Protein AF-A0A6P1D0I3-F1 (afdb_monomer)

Radius of gyration: 15.74 Å; Cα contacts (8 Å, |Δi|>4): 76; chains: 1; bounding box: 32×17×41 Å

Nearest PDB structures (foldseek):
  8s9i-assembly1_A  TM=4.221E-01  e=1.835E+00  Tequatrovirus
  6gef-assembly1_A  TM=3.677E-01  e=3.098E+00  Yersinia pseudotuberculosis IP 31758
  6w19-assembly1_A  TM=3.240E-01  e=4.297E+00  Human herpesvirus 4 strain B95-8

Foldseek 3Di:
DKDKDWDWDWADPPPDPPDDTDIDIWIWIFDWDQDPNDTDTPDTDTDPDD

Sequence (50 aa):
ATVVLVIDQAFSTADIPNSPPGKVRVAANVEMEEVDGRWLVAKFDFPAMR

Mean predicted aligned error: 8.81 Å

Secondary structure (DSSP, 8-state):
-EEEEEEEEEE--TTSTTPPPEEEEEEEEEEEEEETTEEEEEEE------

Organism: NCBI:txid135487

pLDDT: mean 75.86, std 10.15, range [45.16, 91.06]

Solvent-accessible surface area (backbone atoms only — not comparable to full-atom values): 3338 Å² total; per-residue (Å²): 92,81,47,79,48,75,48,80,47,76,43,81,56,88,89,43,92,90,57,73,64,44,77,47,80,47,78,34,67,31,38,35,42,78,55,96,91,37,84,39,81,70,45,80,67,72,84,80,82,127

Structure (mmCIF, N/CA/C/O backbone):
data_AF-A0A6P1D0I3-F1
#
_entry.id   AF-A0A6P1D0I3-F1
#
loop_
_atom_site.group_PDB
_atom_site.id
_atom_site.type_symbol
_atom_site.label_atom_id
_atom_site.label_alt_id
_atom_site.label_comp_id
_atom_site.label_asym_id
_atom_site.label_entity_id
_atom_site.label_seq_id
_atom_site.pdbx_PDB_ins_code
_atom_site.Cartn_x
_atom_site.Cartn_y
_atom_site.Cartn_z
_atom_site.occupancy
_atom_site.B_iso_or_equiv
_atom_site.auth_seq_id
_atom_site.auth_comp_id
_atom_site.auth_asym_id
_atom_site.auth_atom_id
_atom_site.pdbx_PDB_model_num
ATOM 1 N N . ALA A 1 1 ? -9.638 5.110 11.208 1.00 77.88 1 ALA A N 1
ATOM 2 C CA . ALA A 1 1 ? -8.614 6.146 10.926 1.00 77.88 1 ALA A CA 1
ATOM 3 C C . ALA A 1 1 ? -8.228 6.084 9.449 1.00 77.88 1 ALA A C 1
ATOM 5 O O . ALA A 1 1 ? -8.417 5.034 8.847 1.00 77.88 1 ALA A O 1
ATOM 6 N N . THR A 1 2 ? -7.698 7.162 8.864 1.00 74.62 2 THR A N 1
ATOM 7 C CA . THR A 1 2 ? -7.259 7.172 7.454 1.00 74.62 2 THR A CA 1
ATOM 8 C C . THR A 1 2 ? -5.770 7.471 7.385 1.00 74.62 2 THR A C 1
ATOM 10 O O . THR A 1 2 ? -5.309 8.436 7.992 1.00 74.62 2 THR A O 1
ATOM 13 N N . VAL A 1 3 ? -5.022 6.643 6.657 1.00 78.38 3 VAL A N 1
ATOM 14 C CA . VAL A 1 3 ? -3.565 6.763 6.508 1.00 78.38 3 VAL A CA 1
ATOM 15 C C . VAL A 1 3 ? -3.209 6.773 5.025 1.00 78.38 3 VAL A C 1
ATOM 17 O O . VAL A 1 3 ? -3.853 6.098 4.225 1.00 78.38 3 VAL A O 1
ATOM 20 N N . VAL A 1 4 ? -2.185 7.537 4.645 1.00 78.69 4 VAL A N 1
ATOM 21 C CA . VAL A 1 4 ? -1.648 7.528 3.278 1.00 78.69 4 VAL A CA 1
ATOM 22 C C . VAL A 1 4 ? -0.476 6.553 3.218 1.00 78.69 4 VAL A C 1
ATOM 24 O O . VAL A 1 4 ? 0.539 6.763 3.882 1.00 78.69 4 VAL A O 1
ATOM 27 N N . LEU A 1 5 ? -0.603 5.497 2.415 1.00 76.06 5 LEU A N 1
ATOM 28 C CA . LEU A 1 5 ? 0.482 4.568 2.116 1.00 76.06 5 LEU A CA 1
ATOM 29 C C . LEU A 1 5 ? 1.205 5.031 0.854 1.00 76.06 5 LEU A C 1
ATOM 31 O O . LEU A 1 5 ? 0.602 5.117 -0.214 1.00 76.06 5 LEU A O 1
ATOM 35 N N . VAL A 1 6 ? 2.503 5.301 0.978 1.00 79.12 6 VAL A N 1
ATOM 36 C CA . VAL A 1 6 ? 3.381 5.611 -0.154 1.00 79.12 6 VAL A CA 1
ATOM 37 C C . VAL A 1 6 ? 4.362 4.460 -0.332 1.00 79.12 6 VAL A C 1
ATOM 39 O O . VAL A 1 6 ? 5.156 4.179 0.562 1.00 79.12 6 VAL A O 1
ATOM 42 N N . ILE A 1 7 ? 4.307 3.807 -1.489 1.00 78.88 7 ILE A N 1
ATOM 43 C CA . ILE A 1 7 ? 5.246 2.764 -1.904 1.00 78.88 7 ILE A CA 1
ATOM 44 C C . ILE A 1 7 ? 6.140 3.366 -2.983 1.00 78.88 7 ILE A C 1
ATOM 46 O O . ILE A 1 7 ? 5.647 3.776 -4.033 1.00 78.88 7 ILE A O 1
ATOM 50 N N . ASP A 1 8 ? 7.442 3.425 -2.716 1.00 84.62 8 ASP A N 1
ATOM 51 C CA . ASP A 1 8 ? 8.479 3.777 -3.687 1.00 84.62 8 ASP A CA 1
ATOM 52 C C . ASP A 1 8 ? 9.397 2.564 -3.838 1.00 84.62 8 ASP A C 1
ATOM 54 O O . ASP A 1 8 ? 10.069 2.162 -2.885 1.00 84.62 8 ASP A O 1
ATOM 58 N N . GLN A 1 9 ? 9.346 1.914 -4.999 1.00 80.00 9 GLN A N 1
ATOM 59 C CA . GLN A 1 9 ? 10.009 0.636 -5.217 1.00 80.00 9 GLN A CA 1
ATOM 60 C C . GLN A 1 9 ? 10.743 0.625 -6.556 1.00 80.00 9 GLN A C 1
ATOM 62 O O . GLN A 1 9 ? 10.188 0.968 -7.602 1.00 80.00 9 GLN A O 1
ATOM 67 N N . ALA A 1 10 ? 12.002 0.193 -6.522 1.00 82.56 10 ALA A N 1
ATOM 68 C CA . ALA A 1 10 ? 12.793 -0.093 -7.710 1.00 82.56 10 ALA A CA 1
ATOM 69 C C . ALA A 1 10 ? 12.822 -1.609 -7.954 1.00 82.56 10 ALA A C 1
ATOM 71 O O . ALA A 1 10 ? 12.992 -2.379 -7.008 1.00 82.56 10 ALA A O 1
ATOM 72 N N . PHE A 1 11 ? 12.679 -2.042 -9.205 1.00 79.00 11 PHE A N 1
ATOM 73 C CA . PHE A 1 11 ? 12.732 -3.454 -9.586 1.00 79.00 11 PHE A CA 1
ATOM 74 C C . PHE A 1 11 ? 13.660 -3.679 -10.781 1.00 79.00 11 PHE A C 1
ATOM 76 O O . PHE A 1 11 ? 13.781 -2.838 -11.675 1.00 79.00 11 PHE A O 1
ATOM 83 N N . SER A 1 12 ? 14.335 -4.829 -10.795 1.00 75.81 12 SER A N 1
ATOM 84 C CA . SER A 1 12 ? 15.133 -5.258 -11.941 1.00 75.81 12 SER A CA 1
ATOM 85 C C . SER A 1 12 ? 14.209 -5.666 -13.083 1.00 75.81 12 SER A C 1
ATOM 87 O O . SER A 1 12 ? 13.335 -6.513 -12.899 1.00 75.81 12 SER A O 1
ATOM 89 N N . THR A 1 13 ? 14.420 -5.109 -14.269 1.00 68.06 13 THR A N 1
ATOM 90 C CA . THR A 1 13 ? 13.774 -5.579 -15.495 1.00 68.06 13 THR A CA 1
ATOM 91 C C . THR A 1 13 ? 14.627 -6.717 -16.051 1.00 68.06 13 THR A C 1
ATOM 93 O O . THR A 1 13 ? 15.667 -6.485 -16.655 1.00 68.06 13 THR A O 1
ATOM 96 N N . ALA A 1 14 ? 14.242 -7.962 -15.750 1.00 66.25 14 ALA A N 1
ATOM 97 C CA . ALA A 1 14 ? 15.050 -9.152 -16.047 1.00 66.25 14 ALA A CA 1
ATOM 98 C C . ALA A 1 14 ? 15.260 -9.397 -17.556 1.00 66.25 14 ALA A C 1
ATOM 100 O O . ALA A 1 14 ? 16.208 -10.076 -17.942 1.00 66.25 14 ALA A O 1
ATOM 101 N N . ASP A 1 15 ? 14.404 -8.815 -18.398 1.00 66.81 15 ASP A N 1
ATOM 102 C CA . ASP A 1 15 ? 14.282 -9.195 -19.807 1.00 66.81 15 ASP A CA 1
ATOM 103 C C . ASP A 1 15 ? 15.173 -8.385 -20.765 1.00 66.81 15 ASP A C 1
ATOM 105 O O . ASP A 1 15 ? 15.204 -8.670 -21.962 1.00 66.81 15 ASP A O 1
ATOM 109 N N . ILE A 1 16 ? 15.906 -7.376 -20.277 1.00 70.69 16 ILE A N 1
ATOM 110 C CA . ILE A 1 16 ? 16.748 -6.516 -21.121 1.00 70.69 16 ILE A CA 1
ATOM 111 C C . ILE A 1 16 ? 18.141 -6.375 -20.482 1.00 70.69 16 ILE A C 1
ATOM 113 O O . ILE A 1 16 ? 18.280 -5.803 -19.403 1.00 70.69 16 ILE A O 1
ATOM 117 N N . PRO A 1 17 ? 19.218 -6.861 -21.122 1.00 70.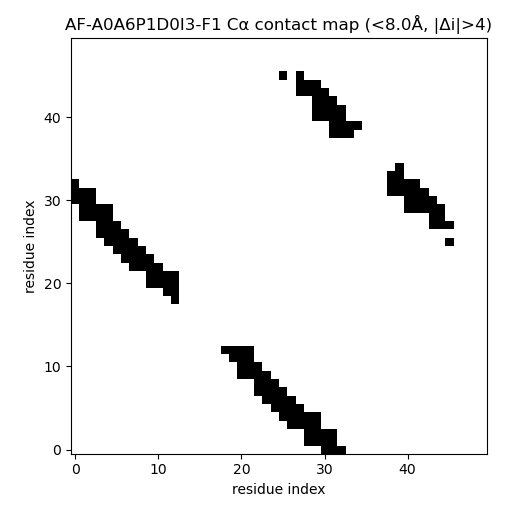81 17 PRO A N 1
ATOM 118 C CA . PRO A 1 17 ? 20.572 -6.625 -20.633 1.00 70.81 17 PRO A CA 1
ATOM 119 C C . PRO A 1 17 ? 20.866 -5.119 -20.540 1.00 70.81 17 PRO A C 1
ATOM 121 O O . PRO A 1 17 ? 20.647 -4.382 -21.500 1.00 70.81 17 PRO A O 1
ATOM 124 N N . ASN A 1 18 ? 21.397 -4.671 -19.397 1.00 74.44 18 ASN A N 1
ATOM 125 C CA . ASN A 1 18 ? 21.727 -3.268 -19.097 1.00 74.44 18 ASN A CA 1
ATOM 126 C C . ASN A 1 18 ? 20.541 -2.283 -19.074 1.00 74.44 18 ASN A C 1
ATOM 128 O O . ASN A 1 18 ? 20.760 -1.073 -19.180 1.00 74.44 18 ASN A O 1
ATOM 132 N N . SER A 1 19 ? 19.296 -2.740 -18.918 1.00 72.75 19 SER A N 1
ATOM 133 C CA . SER A 1 19 ? 18.184 -1.812 -18.707 1.00 72.75 19 SER A CA 1
ATOM 134 C C . SER A 1 19 ? 18.286 -1.100 -17.353 1.00 72.75 19 SER A C 1
ATOM 136 O O . SER A 1 19 ? 18.665 -1.701 -16.342 1.00 72.75 19 SER A O 1
ATOM 138 N N . PRO A 1 20 ? 17.925 0.194 -17.295 1.00 75.44 20 PRO A N 1
ATOM 139 C CA . PRO A 1 20 ? 17.774 0.882 -16.024 1.00 75.44 20 PRO A CA 1
ATOM 140 C C . PRO A 1 20 ? 16.660 0.214 -15.191 1.00 75.44 20 PRO A C 1
ATOM 142 O O . PRO A 1 20 ? 15.673 -0.260 -15.767 1.00 75.44 20 PRO A O 1
ATOM 145 N N . PRO A 1 21 ? 16.781 0.187 -13.848 1.00 78.00 21 PRO A N 1
ATOM 146 C CA . PRO A 1 21 ? 15.747 -0.366 -12.981 1.00 78.00 21 PRO A CA 1
ATOM 147 C C . PRO A 1 21 ? 14.397 0.297 -13.246 1.00 78.00 21 PRO A C 1
ATOM 149 O O . PRO A 1 21 ? 14.307 1.527 -13.333 1.00 78.00 21 PRO A O 1
ATOM 152 N N . GLY A 1 22 ? 13.347 -0.517 -13.328 1.00 79.38 22 GLY A N 1
ATOM 153 C CA . GLY A 1 22 ? 11.984 -0.013 -13.300 1.00 79.38 22 GLY A CA 1
ATOM 154 C C . GLY A 1 22 ? 11.729 0.677 -11.964 1.00 79.38 22 GLY A C 1
ATOM 155 O O . GLY A 1 22 ? 12.253 0.258 -10.930 1.00 79.38 22 GLY A O 1
ATOM 156 N N . LYS A 1 23 ? 10.953 1.759 -11.982 1.00 81.19 23 LYS A N 1
ATOM 157 C CA . LYS A 1 23 ? 10.554 2.483 -10.774 1.00 81.19 23 LYS A CA 1
ATOM 158 C C . LYS A 1 23 ? 9.045 2.545 -10.700 1.00 81.19 23 LYS A C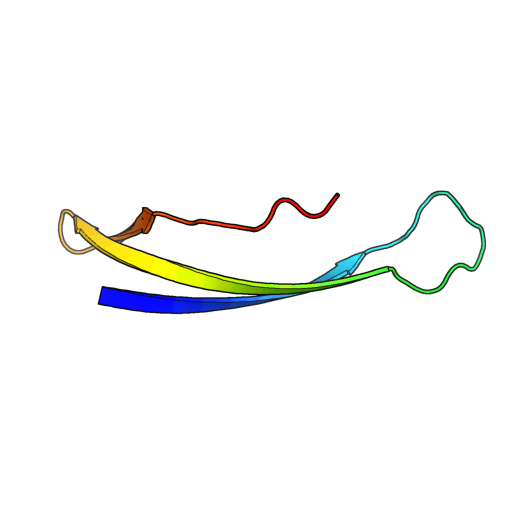 1
ATOM 160 O O . LYS A 1 23 ? 8.385 2.847 -11.690 1.00 81.19 23 LYS A O 1
ATOM 165 N N . VAL A 1 24 ? 8.526 2.291 -9.512 1.00 79.88 24 VAL A N 1
ATOM 166 C CA . VAL A 1 24 ? 7.107 2.326 -9.207 1.00 79.88 24 VAL A CA 1
ATOM 167 C C . VAL A 1 24 ? 6.900 3.228 -8.006 1.00 79.88 24 VAL A C 1
ATOM 169 O O . VAL A 1 24 ? 7.526 3.042 -6.965 1.00 79.88 24 VAL A O 1
ATOM 172 N N . ARG A 1 25 ? 6.020 4.218 -8.167 1.00 80.44 25 ARG A N 1
ATOM 173 C CA . ARG A 1 25 ? 5.571 5.078 -7.077 1.00 80.44 25 ARG A CA 1
ATOM 174 C C . ARG A 1 25 ? 4.058 5.014 -6.991 1.00 80.44 25 ARG A C 1
ATOM 176 O O . ARG A 1 25 ? 3.370 5.489 -7.890 1.00 80.44 25 ARG A O 1
ATOM 183 N N . VAL A 1 26 ? 3.556 4.434 -5.908 1.00 78.62 26 VAL A N 1
ATOM 184 C CA . VAL A 1 26 ? 2.123 4.277 -5.647 1.00 78.62 26 VAL A CA 1
ATOM 185 C C . VAL A 1 26 ? 1.784 5.020 -4.367 1.00 78.62 26 VAL A C 1
ATOM 187 O O . VAL A 1 26 ? 2.467 4.872 -3.357 1.00 78.62 26 VAL A O 1
ATOM 190 N N . ALA A 1 27 ? 0.729 5.826 -4.417 1.00 80.56 27 ALA A N 1
ATOM 191 C CA . ALA A 1 27 ? 0.118 6.417 -3.239 1.00 80.56 27 ALA A CA 1
ATOM 192 C C . ALA A 1 27 ? -1.320 5.912 -3.140 1.00 80.56 27 ALA A C 1
ATOM 194 O O . ALA A 1 27 ? -2.050 5.935 -4.132 1.00 80.56 27 ALA A O 1
ATOM 195 N N . ALA A 1 28 ? -1.714 5.455 -1.959 1.00 77.19 28 ALA A N 1
ATOM 196 C CA . ALA A 1 28 ? -3.047 4.934 -1.707 1.00 77.19 28 ALA A CA 1
ATOM 197 C C . ALA A 1 28 ? -3.560 5.415 -0.353 1.00 77.19 28 ALA A C 1
ATOM 199 O O . ALA A 1 28 ? -2.819 5.454 0.631 1.00 77.19 28 ALA A O 1
ATOM 200 N N . ASN A 1 29 ? -4.844 5.751 -0.309 1.00 79.12 29 ASN A N 1
ATOM 201 C CA . ASN A 1 29 ? -5.532 5.986 0.950 1.00 79.12 29 ASN A CA 1
ATOM 202 C C . ASN A 1 29 ? -5.937 4.632 1.526 1.00 79.12 29 ASN A C 1
ATOM 204 O O . ASN A 1 29 ? -6.559 3.821 0.841 1.00 79.12 29 ASN A O 1
ATOM 208 N N . VAL A 1 30 ? -5.565 4.400 2.776 1.00 82.38 30 VAL A N 1
ATOM 209 C CA . VAL A 1 30 ? -5.868 3.178 3.507 1.00 82.38 30 VAL A CA 1
ATOM 210 C C . VAL A 1 30 ? -6.828 3.531 4.625 1.00 82.38 30 VAL A C 1
ATOM 212 O O . VAL A 1 30 ? -6.532 4.367 5.487 1.00 82.38 30 VAL A O 1
ATOM 215 N N . GLU A 1 31 ? -7.985 2.887 4.604 1.00 85.31 31 GLU A N 1
ATOM 216 C CA . GLU A 1 31 ? -8.906 2.920 5.729 1.00 85.31 31 GLU A CA 1
ATOM 217 C C . GLU A 1 31 ? -8.462 1.868 6.739 1.00 85.31 31 GLU A C 1
ATOM 219 O O . GLU A 1 31 ? -8.253 0.703 6.396 1.00 85.31 31 G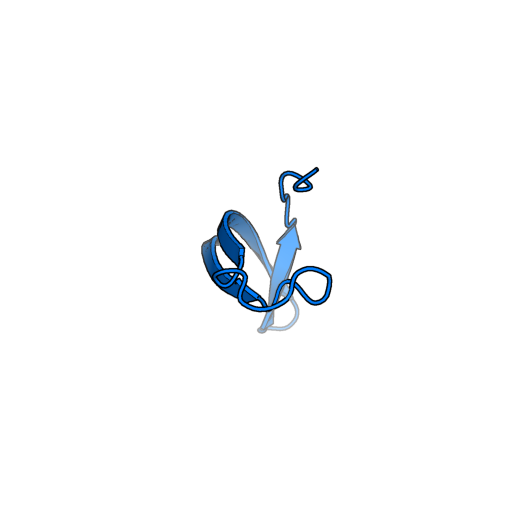LU A O 1
ATOM 224 N N . MET A 1 32 ? -8.278 2.300 7.984 1.00 85.62 32 MET A N 1
ATOM 225 C CA . MET A 1 32 ? -7.881 1.440 9.089 1.00 85.62 32 MET A CA 1
ATOM 226 C C . MET A 1 32 ? -8.992 1.337 10.125 1.00 85.62 32 MET A C 1
ATOM 228 O O . MET A 1 32 ? -9.593 2.353 10.504 1.00 85.62 32 MET A O 1
ATOM 232 N N . GLU A 1 33 ? -9.186 0.126 10.630 1.00 89.75 33 GLU A N 1
ATOM 233 C CA . GLU A 1 33 ? -10.129 -0.214 11.692 1.00 89.75 33 GLU A CA 1
ATOM 234 C C . GLU A 1 33 ? -9.381 -0.806 12.886 1.00 89.75 33 GLU A C 1
ATOM 236 O O . GLU A 1 33 ? -8.378 -1.503 12.727 1.00 89.75 33 GLU A O 1
ATOM 241 N N . GLU A 1 34 ? -9.848 -0.491 14.089 1.00 88.88 34 GLU A N 1
ATOM 242 C CA . GLU A 1 34 ? -9.315 -1.069 15.314 1.00 88.88 34 GLU A CA 1
ATOM 243 C C . GLU A 1 34 ? -10.104 -2.333 15.663 1.00 88.88 34 GLU A C 1
ATOM 245 O O . GLU A 1 34 ? -11.303 -2.272 15.927 1.00 88.88 34 GLU A O 1
ATOM 250 N N . VAL A 1 35 ? -9.421 -3.476 15.678 1.00 90.62 35 VAL A N 1
ATOM 251 C CA . VAL A 1 35 ? -9.981 -4.782 16.040 1.00 90.62 35 VAL A CA 1
ATOM 252 C C . VAL A 1 35 ? -9.121 -5.367 17.153 1.00 90.62 35 VAL A C 1
ATOM 254 O O . VAL A 1 35 ? -7.913 -5.537 16.982 1.00 90.62 35 VAL A O 1
ATOM 257 N N . ASP A 1 36 ? -9.727 -5.633 18.311 1.00 91.06 36 ASP A N 1
ATOM 258 C CA . ASP A 1 36 ? -9.050 -6.168 19.503 1.00 91.06 36 ASP A CA 1
ATOM 259 C C . ASP A 1 36 ? -7.777 -5.385 19.900 1.00 91.06 36 ASP A C 1
ATOM 261 O O . ASP A 1 36 ? -6.736 -5.957 20.234 1.00 91.06 36 ASP A O 1
ATOM 265 N N . GLY A 1 37 ? -7.839 -4.049 19.822 1.00 89.19 37 GLY A N 1
ATOM 266 C CA . GLY A 1 37 ? -6.718 -3.157 20.146 1.00 89.19 37 GLY A CA 1
ATOM 267 C C . GLY A 1 37 ? -5.594 -3.137 19.102 1.00 89.19 37 GLY A C 1
ATOM 268 O O . GLY A 1 37 ? -4.503 -2.632 19.374 1.00 89.19 37 GLY A O 1
ATOM 269 N N . ARG A 1 38 ? -5.819 -3.705 17.910 1.00 87.12 38 ARG A N 1
ATOM 270 C CA . ARG A 1 38 ? -4.880 -3.685 16.781 1.00 87.12 38 ARG A CA 1
ATOM 271 C C . ARG A 1 38 ? -5.483 -2.929 15.608 1.00 87.12 38 ARG A C 1
ATOM 273 O O . ARG A 1 38 ? -6.616 -3.179 15.215 1.00 87.12 38 ARG A O 1
ATOM 280 N N . TRP A 1 39 ? -4.692 -2.049 15.006 1.00 82.25 39 TRP A N 1
ATOM 281 C CA . TRP A 1 39 ? -5.081 -1.356 13.782 1.00 82.25 39 TRP A CA 1
ATOM 282 C C . TR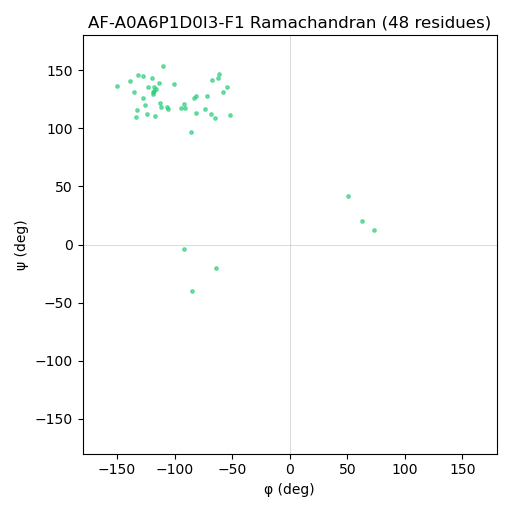P A 1 39 ? -4.844 -2.257 12.571 1.00 82.25 39 TRP A C 1
ATOM 284 O O . TRP A 1 39 ? -3.702 -2.580 12.241 1.00 82.25 39 TRP A O 1
ATOM 294 N N . LEU A 1 40 ? -5.928 -2.659 11.917 1.00 81.56 40 LEU A N 1
ATOM 295 C CA . LEU A 1 40 ? -5.928 -3.489 10.720 1.00 81.56 40 LEU A CA 1
ATOM 296 C C . LEU A 1 40 ? -6.359 -2.666 9.506 1.00 81.56 40 LEU A C 1
ATOM 298 O O . LEU A 1 40 ? -7.076 -1.671 9.618 1.00 81.56 40 LEU A O 1
ATOM 302 N N . VAL A 1 41 ? -5.902 -3.085 8.330 1.00 79.94 41 VAL A N 1
ATOM 303 C CA . VAL A 1 41 ? -6.345 -2.507 7.060 1.00 79.94 41 VAL A CA 1
ATOM 304 C C . VAL A 1 41 ? -7.765 -2.988 6.779 1.00 79.94 41 VAL A C 1
ATOM 306 O O . VAL A 1 41 ? -7.9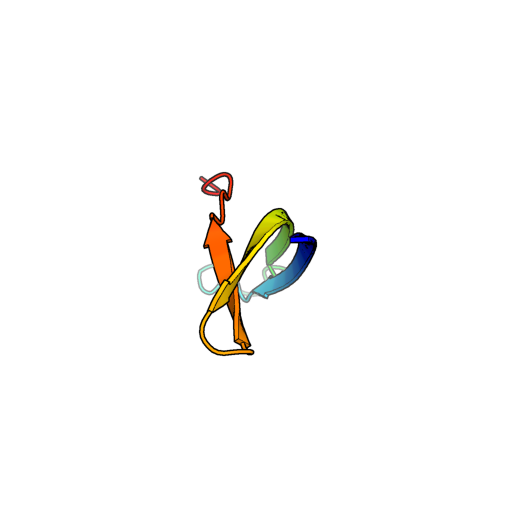78 -4.182 6.590 1.00 79.94 41 VAL A O 1
ATOM 309 N N . ALA A 1 42 ? -8.717 -2.061 6.739 1.00 68.88 42 ALA A N 1
ATOM 310 C CA . ALA A 1 42 ? -10.115 -2.345 6.430 1.00 68.88 42 ALA A CA 1
ATOM 311 C C . ALA A 1 42 ? -10.360 -2.362 4.915 1.00 68.88 42 ALA A C 1
ATOM 313 O O . ALA A 1 42 ? -11.075 -3.221 4.400 1.00 68.88 42 ALA A O 1
ATOM 314 N N . LYS A 1 43 ? -9.727 -1.436 4.181 1.00 69.38 43 LYS A N 1
ATOM 315 C CA . LYS A 1 43 ? -9.822 -1.348 2.721 1.00 69.38 43 LYS A CA 1
ATOM 316 C C . LYS A 1 43 ? -8.547 -0.766 2.119 1.00 69.38 43 LYS A C 1
ATOM 318 O O . LYS A 1 43 ? -8.005 0.221 2.618 1.00 69.38 43 LYS A O 1
ATOM 323 N N . PHE A 1 44 ? -8.083 -1.380 1.035 1.00 65.75 44 PHE A N 1
ATOM 324 C CA . PHE A 1 44 ? -6.915 -0.947 0.277 1.00 65.75 44 PHE A CA 1
ATOM 325 C C . PHE A 1 44 ? -7.306 -0.989 -1.211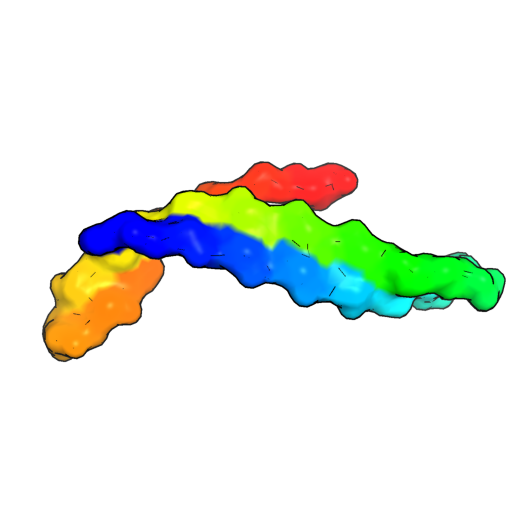 1.00 65.75 44 PHE A C 1
ATOM 327 O O . PHE A 1 44 ? -7.540 -2.063 -1.760 1.00 65.75 44 PHE A O 1
ATOM 334 N N . ASP A 1 45 ? -7.447 0.186 -1.834 1.00 65.62 45 ASP A N 1
ATOM 335 C CA . ASP A 1 45 ? -7.753 0.342 -3.262 1.00 65.62 45 ASP A CA 1
ATOM 336 C C . ASP A 1 45 ? -6.478 0.805 -3.984 1.00 65.62 45 ASP A C 1
ATOM 338 O O . ASP A 1 45 ? -5.957 1.886 -3.701 1.00 65.62 45 ASP A O 1
ATOM 342 N N . PHE A 1 46 ? -5.953 -0.003 -4.909 1.00 62.00 46 PHE A N 1
ATOM 343 C CA . PHE A 1 46 ? -4.799 0.360 -5.742 1.00 62.00 46 PHE A CA 1
ATOM 344 C C . PHE A 1 46 ? -5.252 0.373 -7.199 1.00 62.00 46 PHE A C 1
ATOM 346 O O . PHE A 1 46 ? -5.928 -0.564 -7.635 1.00 62.00 46 PHE A O 1
ATOM 353 N N . PRO A 1 47 ? -4.871 1.392 -7.989 1.00 55.53 47 PRO A N 1
ATOM 354 C CA . PRO A 1 47 ? -4.996 1.291 -9.428 1.00 55.53 47 PRO A CA 1
ATOM 355 C C . PRO A 1 47 ? -4.051 0.172 -9.861 1.00 55.53 47 PRO A C 1
ATOM 357 O O . PRO A 1 47 ? -2.833 0.313 -9.757 1.00 55.53 47 PRO A O 1
ATOM 360 N N . ALA A 1 48 ? -4.607 -0.969 -10.274 1.00 48.47 48 ALA A N 1
ATOM 361 C CA . ALA A 1 48 ? -3.823 -2.038 -10.871 1.00 48.47 48 ALA A CA 1
ATOM 362 C C . ALA A 1 48 ? -2.986 -1.423 -12.001 1.00 48.47 48 ALA A C 1
ATOM 364 O O . ALA A 1 48 ? -3.536 -0.930 -12.989 1.00 48.47 48 ALA A O 1
ATOM 365 N N . MET A 1 49 ? -1.668 -1.368 -11.807 1.00 53.19 49 MET A N 1
ATOM 366 C CA . MET A 1 49 ? -0.756 -0.894 -12.838 1.00 53.19 49 MET A CA 1
ATOM 367 C C . MET A 1 49 ? -0.778 -1.934 -13.953 1.00 53.19 49 MET A C 1
ATOM 369 O O . MET A 1 49 ? -0.422 -3.090 -13.728 1.00 53.19 49 MET A O 1
ATOM 373 N N . ARG A 1 50 ? -1.318 -1.523 -15.101 1.00 45.16 50 ARG A N 1
ATOM 374 C CA . ARG A 1 50 ? -1.311 -2.289 -16.347 1.00 45.16 50 ARG A CA 1
ATOM 375 C C . ARG A 1 50 ? 0.094 -2.371 -16.923 1.00 45.16 50 ARG A C 1
ATOM 377 O O . ARG A 1 50 ? 0.817 -1.357 -16.805 1.00 45.16 50 ARG A O 1
#

=== Feature glossary ===
Annotated list of the representations used here:

Nearest PDB structures. The Foldseek neighbor list gives the closest experimentally determined structures in the PDB, ranked by structural alignment. TM-score near 1 means near-identical fold; near 0.3 means only rough topology match. This is how one finds what a novel AlphaFold prediction most resembles in the solved-structure universe.

Foldseek 3Di. Foldseek's 3Di representation compresses backbone geometry into a per-residue letter drawn from a learned twenty-state alphabet. It captures the tertiary interaction pattern around each residue — which residues are packed against it in space, regardless of where they are in sequence.

Radius of gyration, Cα contacts, bounding box. Radius of gyration (Rg) is the root-mean-square distance of Cα atoms from their centroid — a single number for overall size and compactness. A globular domain of N residues has Rg ≈ 2.2·N^0.38 Å; an extended or disordered chain has a much larger Rg. The Cα contact count is the number of residue pairs whose Cα atoms are within 8 Å and are more than four positions apart in sequence — a standard proxy for tertiary packing density. The bounding box is the smallest axis-aligned box enclosing all Cα atoms.

InterPro / GO / CATH / organism. The annotation block draws o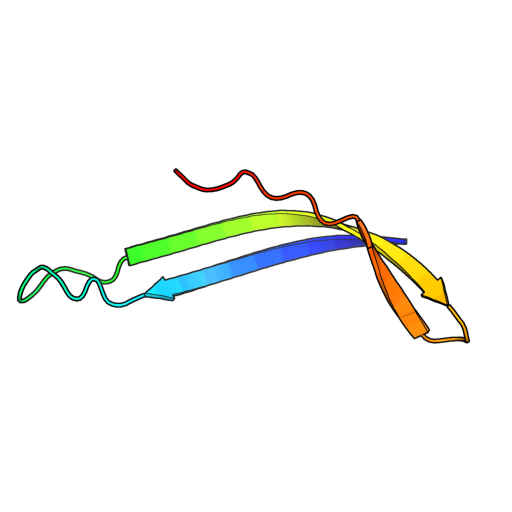n four external resources. InterPro: which protein families and domains the sequence belongs to. GO: standardized terms for what the protein does, what process it participates in, and where in the cell it acts. CATH: which structural fold it has in the CATH hierarchy. Organism: the species of origin.

mmCIF coordinates. The mmCIF block holds the 3D Cartesian coordinates of each backbone atom (N, Cα, C, O) in ångströms. mmCIF is the PDB's canonical archive format — a tagged-loop text representation of the atomic model.

pLDDT. 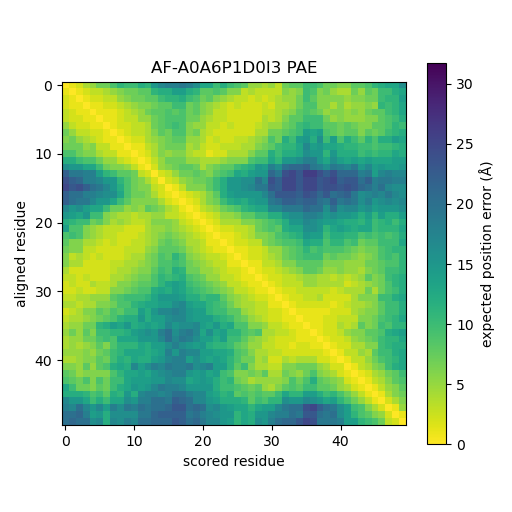pLDDT is the predicted lDDT-Cα score: AlphaFold's confidence that the local environment of each residue (all inter-atomic distances within 15 Å) is correctly placed. It is a per-residue number between 0 and 100, with higher meaning more reliable.

Backbone torsions (φ/ψ). φ (phi) and ψ (psi) are the two rotatable backbone dihedrals per residue: φ is the C(i-1)–N–Cα–C torsion, ψ is the N–Cα–C–N(i+1) torsion, both in degrees on (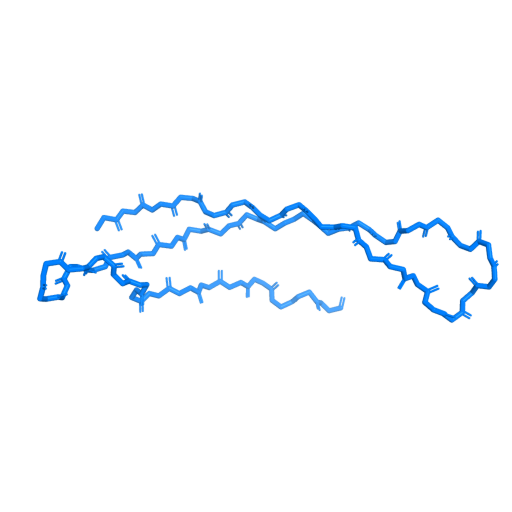−180°, 180°]. α-helical residues cluster near (−60°, −45°); β-strand residues near (−120°, +130°). A Ramachandran plot is simply a scatter of (φ, ψ) for every residue.

B-factor. For experimental (PDB) structures, the B-factor (temperature factor) quantifies the positional spread of each atom in the crystal — a combination of thermal vibration and static disorder — in units of Å². High B-factors mark flexible loops or poorly resolved regions; low B-factors mark the rigid, well-ordered core.

Secondary structure (3-state, P-SEA). SS3 is a coarse helix/strand/coil call (letters a/b/c) made by the P-SEA algorithm from inter-Cα distances and dihedrals. It is less detailed than DSSP but needs only Cα positions.

Predicted aligned error. Predicted aligned error is AlphaFold's pairwise confidence. Unlike pLDDT (per-residue), PAE is per-residue-pair and captures whether two parts of the structure are correctly placed relative to each other. Units are ångströms of expected positional error.

Solvent-accessible surface area. Solvent-accessible surface area (SASA) is the area in Å² traced out by the centre of a 1.4 Å probe sphere (a water molecule) rolled over the protein's van der Waals surface (Shrake–Rupley / Lee–Richards construction). Buried residues have near-zero SASA; fully exposed residues can exceed 200 Å². The total SASA scales roughly with the number of surface residues.

Secondary structure (8-state, DSSP). The SS8 string is DSSP's per-residue secondary-structure call. α-helix (H) means an i→i+4 H-bond ladder; β-strand (E) means the residue participates in a β-sheet; 3₁₀ (G) and π (I) are tighter and wider helices; T/S are turns/bends; '-' is loop.

Rendered structure images. Structure images are PyMOL renders from six orthogonal camera directions. Cartoon representation draws helices as coils and strands as arrows; sticks shows the backbone as bonds; surface shows the solvent-excluded envelope. Rainbow coloring maps sequence position to hue (blue→red, N→C); chain coloring assigns a distinct color per polypeptide.

Sequence. The amino-acid sequence is the protein's primary structure: the linear order of residues from the N-terminus to the C-terminus, written in one-letter code. Everything else here — the 3D coordinates, the secondary structure, the domain annotations — is ultimately a consequence of this string.

Contact-map, Ramachandran, and PAE plots. Three diagnostic plots accompany the record. The Cα contact map visualizes the tertiary structure as a 2D adjacency matrix (8 Å cutoff, sequence-local contacts suppressed). The Ramachandran plot shows the distribution of backbone (φ, ψ) torsions, with points in the α and β basins reflecting secondary structure content. The PAE plot shows AlphaFold's inter-residue confidence as a color matrix.